Protein AF-A0A2E3W4C3-F1 (afdb_monomer_lite)

pLDDT: mean 94.04, std 3.79, range [65.19, 97.75]

Secondary structure (DSSP, 8-state):
-B-SSGGGGTTTTS-SHHHHHHHHHHHHHHHSTT------B-TTTTTTT--TT------SSHHHHHHHHHHHHTT--EEEE-SSSS-EEEESS---GGGTTTT----HHHHHHHHHHHH--

Radius of gyration: 17.98 Å; chains: 1; bounding box: 40×42×46 Å

Foldseek 3Di:
DEAPDAQNCVVQVNHDVSVVVVVVVVVVCVVDPPDDDDDHDGLVCVVVVDDPPDDDDDDPDDCSPVVVVCVVQPQADKDWDPDDPDTDIDGSDDPPVVCPPVPPDDCRNVVSVVVVVVVVD

Sequence (121 aa):
MAGLNPHCGEDGIISGYDSKLQDVVIEIEQAYPGLKIRGLIPGDTILFNAQKDTTLFIFPFHDQALAPFKRLNGLTGINLTLGLPFRRVSVDHGTAFDLYGKNKASYQGMIYLLEEVISWK

Structure (mmCIF, N/CA/C/O backbone):
data_AF-A0A2E3W4C3-F1
#
_entry.id   AF-A0A2E3W4C3-F1
#
loop_
_atom_site.group_PDB
_atom_site.id
_atom_site.type_symbol
_atom_site.label_atom_id
_atom_site.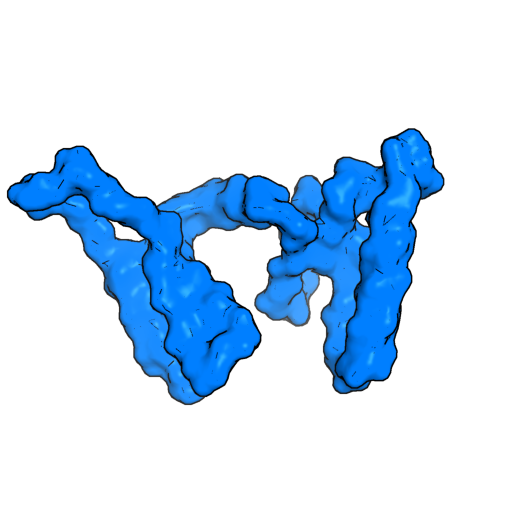label_alt_id
_atom_site.label_comp_id
_atom_site.label_asym_id
_atom_site.label_entity_id
_atom_site.label_seq_id
_atom_site.pdbx_PDB_ins_code
_atom_site.Cartn_x
_atom_site.Cartn_y
_atom_site.Cartn_z
_atom_site.occupancy
_atom_site.B_iso_or_equiv
_atom_site.auth_seq_id
_atom_site.auth_comp_id
_atom_site.auth_asym_id
_atom_site.auth_atom_id
_atom_site.pdbx_PDB_model_num
ATOM 1 N N . MET A 1 1 ? -3.936 0.428 9.413 1.00 95.31 1 MET A N 1
ATOM 2 C CA . MET A 1 1 ? -4.229 1.527 8.481 1.00 95.31 1 MET A CA 1
ATOM 3 C C . MET A 1 1 ? -3.558 2.784 8.994 1.00 95.31 1 MET A C 1
ATOM 5 O O . MET A 1 1 ? -3.606 3.031 10.196 1.00 95.31 1 MET A O 1
ATOM 9 N N . ALA A 1 2 ? -2.877 3.510 8.112 1.00 97.38 2 ALA A N 1
ATOM 10 C CA . ALA A 1 2 ? -2.207 4.753 8.454 1.00 97.38 2 ALA A CA 1
ATOM 11 C C . ALA A 1 2 ? -3.201 5.917 8.483 1.00 97.38 2 ALA A C 1
ATOM 13 O O . ALA A 1 2 ? -4.193 5.897 7.752 1.00 97.38 2 ALA A O 1
ATOM 14 N N . GLY A 1 3 ? -2.910 6.919 9.309 1.00 96.62 3 GLY A N 1
ATOM 15 C CA . GLY A 1 3 ? -3.579 8.213 9.259 1.00 96.62 3 GLY A CA 1
ATOM 16 C C . GLY A 1 3 ? -3.199 9.027 8.020 1.00 96.62 3 GLY A C 1
ATOM 17 O O . GLY A 1 3 ? -2.189 8.762 7.357 1.00 96.62 3 GLY A O 1
ATOM 18 N N . LEU A 1 4 ? -4.024 10.025 7.711 1.00 96.06 4 LEU A N 1
ATOM 19 C CA . LEU A 1 4 ? -3.796 10.983 6.633 1.00 96.06 4 LEU A CA 1
ATOM 20 C C . LEU A 1 4 ? -2.728 12.004 7.030 1.00 96.06 4 LEU A C 1
ATOM 22 O O . LEU A 1 4 ? -1.833 12.298 6.239 1.00 96.06 4 LEU A O 1
ATOM 26 N N . ASN A 1 5 ? -2.818 12.543 8.246 1.00 96.69 5 ASN A N 1
ATOM 27 C CA . ASN A 1 5 ? -1.897 13.568 8.724 1.00 96.69 5 ASN A CA 1
ATOM 28 C C . ASN A 1 5 ? -0.729 12.966 9.516 1.00 96.69 5 ASN A C 1
ATOM 30 O O . ASN A 1 5 ? -0.836 11.851 10.044 1.00 96.69 5 ASN A O 1
ATOM 34 N N . PRO A 1 6 ? 0.383 13.715 9.661 1.00 95.88 6 PRO A N 1
ATOM 35 C CA . PRO A 1 6 ? 1.390 13.405 10.666 1.00 95.88 6 PRO A CA 1
ATOM 36 C C . PRO A 1 6 ? 0.721 13.185 12.021 1.00 95.88 6 PRO A C 1
ATOM 38 O O . PRO A 1 6 ? -0.206 13.912 12.384 1.00 95.88 6 PRO A O 1
ATOM 41 N N . HIS A 1 7 ? 1.153 12.136 12.717 1.00 95.50 7 HIS A N 1
ATOM 42 C CA . HIS A 1 7 ? 0.624 11.757 14.028 1.00 95.50 7 HIS A CA 1
ATOM 43 C C . HIS A 1 7 ? -0.913 11.630 14.080 1.00 95.50 7 HIS A C 1
ATOM 45 O O . HIS A 1 7 ? -1.528 11.875 15.114 1.00 95.50 7 HIS A O 1
ATOM 51 N N . CYS A 1 8 ? -1.555 11.283 12.958 1.00 96.25 8 CYS A N 1
ATOM 52 C CA . CYS A 1 8 ? -3.015 11.198 12.842 1.00 96.25 8 CYS A CA 1
ATOM 53 C C . CYS A 1 8 ? -3.743 12.497 13.242 1.00 96.25 8 CYS A C 1
ATOM 55 O O . CYS A 1 8 ? -4.844 12.455 13.786 1.00 96.25 8 CYS A O 1
ATOM 57 N N . GLY A 1 9 ? -3.129 13.656 12.991 1.00 95.50 9 GLY A N 1
ATOM 58 C CA . GLY A 1 9 ? -3.739 14.954 13.271 1.00 95.50 9 GLY A CA 1
ATOM 59 C C . GLY A 1 9 ? -3.427 15.515 14.659 1.00 95.50 9 GLY A C 1
ATOM 60 O O . GLY A 1 9 ? -3.852 16.640 14.924 1.00 95.50 9 GLY A O 1
ATOM 61 N N . GLU A 1 10 ? -2.672 14.787 15.496 1.00 95.88 10 GLU A N 1
ATOM 62 C CA . GLU A 1 10 ? -2.267 15.190 16.855 1.00 95.88 10 GLU A CA 1
ATOM 63 C C . GLU A 1 10 ? -3.471 15.679 17.680 1.00 95.88 10 GLU A C 1
ATOM 65 O O . GLU A 1 10 ? -3.564 16.851 18.038 1.00 95.88 10 GLU A O 1
ATOM 70 N N . ASP A 1 11 ? -4.468 14.809 17.870 1.00 91.12 11 ASP A N 1
ATOM 71 C CA . ASP A 1 11 ? -5.729 15.120 18.566 1.00 91.12 11 ASP A CA 1
ATOM 72 C C . ASP A 1 11 ? -6.443 16.388 18.053 1.00 91.12 11 ASP A C 1
ATOM 74 O O . ASP A 1 11 ? -7.116 17.113 18.787 1.00 91.12 11 ASP A O 1
ATOM 78 N N . GLY A 1 12 ? -6.307 16.662 16.753 1.00 91.88 12 GLY A N 1
ATOM 79 C CA . GLY A 1 12 ? -6.919 17.810 16.091 1.00 91.88 12 GLY A CA 1
ATOM 80 C C . GLY A 1 12 ? -6.065 19.079 16.085 1.00 91.88 12 GLY A C 1
ATOM 81 O O . GLY A 1 12 ? -6.480 20.056 15.464 1.00 91.88 12 GLY A O 1
ATOM 82 N N . ILE A 1 13 ? -4.880 19.078 16.710 1.00 95.62 13 ILE A N 1
ATOM 83 C CA . ILE A 1 13 ? -3.947 20.218 16.701 1.00 95.62 13 ILE A CA 1
ATOM 84 C C . ILE A 1 13 ? -3.457 20.508 15.278 1.00 95.62 13 ILE A C 1
ATOM 86 O O . ILE A 1 13 ? -3.371 21.669 14.879 1.00 95.62 13 ILE A O 1
ATOM 90 N N . ILE A 1 14 ? -3.145 19.464 14.505 1.00 94.19 14 ILE A N 1
ATOM 91 C CA . ILE A 1 14 ? -2.712 19.600 13.109 1.00 94.19 14 ILE A CA 1
ATOM 92 C C . ILE A 1 14 ? -3.936 19.682 12.198 1.00 94.19 14 ILE A C 1
ATOM 94 O O . ILE A 1 14 ? -4.044 20.588 11.372 1.00 94.19 14 ILE A O 1
ATOM 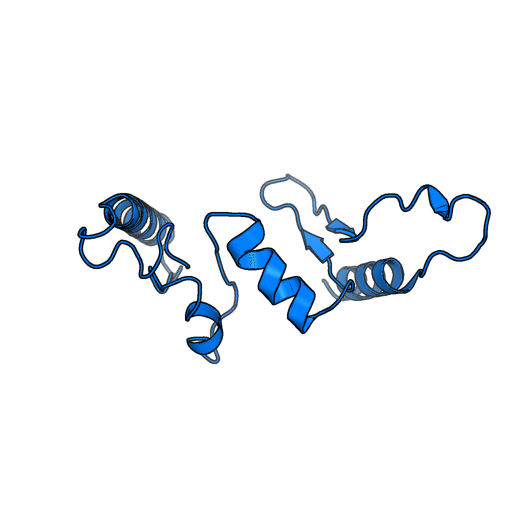98 N N . SER A 1 15 ? -4.857 18.721 12.320 1.00 93.56 15 SER A N 1
ATOM 99 C CA . SER A 1 15 ? -6.140 18.750 11.616 1.00 93.56 15 SER A CA 1
ATOM 100 C C . SER A 1 15 ? -7.119 17.710 12.167 1.00 93.56 15 SER A C 1
ATOM 102 O O . SER A 1 15 ? -6.712 16.718 12.765 1.00 93.56 15 SER A O 1
ATOM 104 N N . GLY A 1 16 ? -8.412 17.893 11.884 1.00 93.44 16 GLY A N 1
ATOM 105 C CA . GLY A 1 16 ? -9.472 16.933 12.215 1.00 93.44 16 GLY A CA 1
ATOM 106 C C . GLY A 1 16 ? -9.872 15.986 11.075 1.00 93.44 16 GLY A C 1
ATOM 107 O O . GLY A 1 16 ? -10.976 15.458 11.101 1.00 93.44 16 GLY A O 1
ATOM 108 N N . TYR A 1 17 ? -9.066 15.811 10.021 1.00 95.00 17 TYR A N 1
ATOM 109 C CA . TYR A 1 17 ? -9.454 14.920 8.912 1.00 95.00 17 TYR A CA 1
ATOM 110 C C . TYR A 1 17 ? -9.329 13.431 9.256 1.00 95.00 17 TYR A C 1
ATOM 112 O O . TYR A 1 17 ? -10.097 12.624 8.736 1.00 95.00 17 TYR A O 1
ATOM 120 N N . ASP A 1 18 ? -8.407 13.067 10.147 1.00 96.50 18 ASP A N 1
ATOM 121 C CA . ASP A 1 18 ? -8.221 11.684 10.591 1.00 96.50 18 ASP A CA 1
ATOM 122 C C . ASP A 1 18 ? -9.430 11.151 11.370 1.00 96.50 18 ASP A C 1
ATOM 124 O O . ASP A 1 18 ? -9.761 9.979 11.227 1.00 96.50 18 ASP A O 1
ATOM 128 N N . SER A 1 19 ? -10.164 11.993 12.108 1.00 93.31 19 SER A N 1
ATOM 129 C CA . SER A 1 19 ? -11.397 11.547 12.776 1.00 93.31 19 SER A CA 1
ATOM 130 C C . SER A 1 19 ? -12.475 11.133 11.773 1.00 93.31 19 SER A C 1
ATOM 132 O O . SER A 1 19 ? -13.085 10.083 11.930 1.00 93.31 19 SER A O 1
ATOM 134 N N . LYS A 1 20 ? -12.632 11.872 10.667 1.00 93.12 20 LYS A N 1
ATOM 135 C CA . LYS A 1 20 ? -13.545 11.476 9.579 1.00 93.12 20 LYS A CA 1
ATOM 136 C C . LYS A 1 20 ? -13.127 10.157 8.932 1.00 93.12 20 LYS A C 1
ATOM 138 O O . LYS A 1 20 ? -13.968 9.373 8.508 1.00 93.12 20 LYS A O 1
ATOM 143 N N . LEU A 1 21 ? -11.822 9.914 8.826 1.00 94.44 21 LEU A N 1
ATOM 144 C CA . LEU A 1 21 ? -11.297 8.655 8.305 1.00 94.44 21 LEU A CA 1
ATOM 145 C C . LEU A 1 21 ? -11.516 7.501 9.300 1.00 94.44 21 LEU A C 1
ATOM 147 O O . LEU A 1 21 ? -11.790 6.382 8.873 1.00 94.44 21 LEU A O 1
ATOM 151 N N . GLN A 1 22 ? -11.459 7.775 10.606 1.00 95.25 22 GLN A N 1
ATOM 152 C CA . GLN A 1 22 ? -11.826 6.821 11.652 1.00 95.25 22 GLN A CA 1
ATOM 153 C C . GLN A 1 22 ? -13.303 6.414 11.552 1.00 95.25 22 GLN A C 1
ATOM 155 O O . GLN A 1 22 ? -13.599 5.224 11.653 1.00 95.25 22 GLN A O 1
ATOM 160 N N . ASP A 1 23 ? -14.208 7.363 11.292 1.00 95.50 23 ASP A N 1
ATOM 161 C CA . ASP A 1 23 ? -15.634 7.070 11.086 1.00 95.50 23 ASP A CA 1
ATOM 162 C C . ASP A 1 23 ? -15.835 6.091 9.914 1.00 95.50 23 ASP A C 1
ATOM 164 O O . ASP A 1 23 ? -16.529 5.084 10.051 1.00 95.50 23 ASP A O 1
ATOM 168 N N . VAL A 1 24 ? -15.132 6.304 8.793 1.00 94.50 24 VAL A N 1
ATOM 169 C CA . VAL A 1 24 ? -15.164 5.396 7.627 1.00 94.50 24 VAL A CA 1
ATOM 170 C C . VAL A 1 24 ? -14.639 3.998 7.971 1.00 94.50 24 VAL A C 1
ATOM 172 O O . VAL A 1 24 ? -15.195 2.999 7.517 1.00 94.50 24 VAL A O 1
ATOM 175 N N . VAL A 1 25 ? -13.573 3.895 8.771 1.00 95.31 25 VAL A N 1
ATOM 176 C CA . VAL A 1 25 ? -13.052 2.593 9.224 1.00 95.31 25 VAL A CA 1
ATOM 177 C C . VAL A 1 25 ? -14.110 1.839 10.029 1.00 95.31 25 VAL A C 1
ATOM 179 O O . VAL A 1 25 ? -14.322 0.652 9.781 1.00 95.31 25 VAL A O 1
ATOM 182 N N . ILE A 1 26 ? -14.810 2.529 10.934 1.00 95.81 26 ILE A N 1
ATOM 183 C CA . ILE A 1 26 ? -15.883 1.943 11.747 1.00 95.81 26 ILE A CA 1
ATOM 184 C C . ILE A 1 26 ? -17.029 1.450 10.856 1.00 95.81 26 ILE A C 1
ATOM 186 O O . ILE A 1 26 ? -17.496 0.324 11.032 1.00 95.81 26 ILE A O 1
ATOM 190 N N . GLU A 1 27 ? -17.462 2.248 9.878 1.00 96.44 27 GLU A N 1
ATOM 191 C CA . GLU A 1 27 ? -18.506 1.850 8.923 1.00 96.44 27 GLU A CA 1
ATOM 192 C C . GLU A 1 27 ? -18.112 0.593 8.130 1.00 96.44 27 GLU A C 1
ATOM 194 O O . GLU A 1 27 ? -18.927 -0.315 7.947 1.00 96.44 27 GLU A O 1
ATOM 199 N N . ILE A 1 28 ? -16.850 0.494 7.701 1.00 95.62 28 ILE A N 1
ATOM 200 C CA . ILE A 1 28 ? -16.330 -0.684 6.995 1.00 95.62 28 ILE A CA 1
ATOM 201 C C . ILE A 1 28 ? -16.322 -1.914 7.913 1.00 95.62 28 ILE A C 1
ATOM 203 O O . ILE A 1 28 ? -16.774 -2.981 7.500 1.00 95.62 28 ILE A O 1
ATOM 207 N N . GLU A 1 29 ? -15.841 -1.801 9.151 1.00 95.69 29 GLU A N 1
ATOM 208 C CA . GLU A 1 29 ? -15.836 -2.933 10.090 1.00 95.69 29 GLU A CA 1
ATOM 209 C C . GLU A 1 29 ? -17.256 -3.421 10.419 1.00 95.69 29 GLU A C 1
ATOM 211 O O . GLU A 1 29 ? -17.482 -4.625 10.553 1.00 95.69 29 GLU A O 1
ATOM 216 N N . GLN A 1 30 ? -18.232 -2.510 10.486 1.00 96.12 30 GLN A N 1
ATOM 217 C CA . GLN A 1 30 ? -19.645 -2.859 10.658 1.00 96.12 30 GLN A CA 1
ATOM 218 C C . GLN A 1 30 ? -20.227 -3.568 9.428 1.00 96.12 30 GLN A C 1
ATOM 220 O O . GLN A 1 30 ? -20.979 -4.533 9.573 1.00 96.12 30 GLN A O 1
ATOM 225 N N . ALA A 1 31 ? -19.881 -3.111 8.222 1.00 97.44 31 ALA A N 1
ATOM 226 C CA . ALA A 1 31 ? -20.367 -3.691 6.973 1.00 97.44 31 ALA A CA 1
ATOM 227 C C . ALA A 1 31 ? -19.760 -5.073 6.665 1.00 97.44 31 ALA A C 1
ATOM 229 O O . ALA A 1 31 ? -20.400 -5.886 5.994 1.00 97.44 31 ALA A O 1
ATOM 230 N N . TYR A 1 32 ? -18.551 -5.357 7.161 1.00 96.25 32 TYR A N 1
ATOM 231 C CA . TYR A 1 32 ? -17.820 -6.601 6.899 1.00 96.25 32 TYR A CA 1
ATOM 232 C C . TYR A 1 32 ? -17.435 -7.324 8.200 1.00 96.25 32 TYR A C 1
ATOM 234 O O . TYR A 1 32 ? -16.273 -7.275 8.620 1.00 96.25 32 TYR A O 1
ATOM 242 N N . PRO A 1 33 ? -18.381 -8.051 8.830 1.00 94.38 33 PRO A N 1
ATOM 243 C CA . PRO A 1 33 ? -18.120 -8.782 10.064 1.00 94.38 33 PRO A CA 1
ATOM 244 C C . PRO A 1 33 ? -16.913 -9.722 9.942 1.00 94.38 33 PRO A C 1
ATOM 246 O O . PRO A 1 33 ? -16.849 -10.570 9.052 1.00 94.38 33 PRO A O 1
ATOM 249 N N . GLY A 1 34 ? -15.958 -9.583 10.862 1.00 92.44 34 GLY A N 1
ATOM 250 C CA . GLY A 1 34 ? -14.729 -10.382 10.895 1.00 92.44 34 GLY A CA 1
ATOM 251 C C . GLY A 1 34 ? -13.514 -9.710 10.252 1.00 92.44 34 GLY A C 1
ATOM 252 O O . GLY A 1 34 ? -12.391 -10.158 10.494 1.00 92.44 34 GLY A O 1
ATOM 253 N N . LEU A 1 35 ? -13.701 -8.613 9.511 1.00 93.56 35 LEU A N 1
ATOM 254 C CA . LEU A 1 35 ? -12.599 -7.732 9.143 1.00 93.56 35 LEU A CA 1
ATOM 255 C C . LEU A 1 35 ? -12.113 -6.988 10.393 1.00 93.56 35 LEU A C 1
ATOM 257 O O . LEU A 1 35 ? -12.915 -6.437 11.140 1.00 93.56 35 LEU A O 1
ATOM 261 N N . LYS A 1 36 ? -10.798 -6.991 10.627 1.00 92.75 36 LYS A N 1
ATOM 262 C CA . LYS A 1 36 ? -10.164 -6.242 11.719 1.00 92.75 36 LYS A CA 1
ATOM 263 C C . LYS A 1 36 ? -9.223 -5.203 11.138 1.00 92.75 36 LYS A C 1
ATOM 265 O O . LYS A 1 36 ? -8.194 -5.558 10.558 1.00 92.75 36 LYS A O 1
ATOM 270 N N . ILE A 1 37 ? -9.542 -3.930 11.318 1.00 94.44 37 ILE A N 1
ATOM 271 C CA . ILE A 1 37 ? -8.725 -2.807 10.877 1.00 94.44 37 ILE A CA 1
ATOM 272 C C . ILE A 1 37 ? -8.100 -2.161 12.111 1.00 94.44 37 ILE A C 1
ATOM 274 O O . ILE A 1 37 ? -8.755 -1.524 12.922 1.00 94.44 37 ILE A O 1
ATOM 278 N N . ARG A 1 38 ? -6.779 -2.294 12.250 1.00 91.88 38 ARG A N 1
ATOM 279 C CA . ARG A 1 38 ? -6.034 -1.593 13.305 1.00 91.88 38 ARG A CA 1
ATOM 280 C C . ARG A 1 38 ? -5.640 -0.198 12.847 1.00 91.88 38 ARG A C 1
ATOM 282 O O . ARG A 1 38 ? -4.946 -0.073 11.834 1.00 91.88 38 ARG A O 1
ATOM 289 N N . GLY A 1 39 ? -6.012 0.817 13.612 1.00 89.56 39 GLY A N 1
ATOM 290 C CA . GLY A 1 39 ? -5.635 2.209 13.393 1.00 89.56 39 GLY A CA 1
ATOM 291 C C . GLY A 1 39 ? -6.802 3.172 13.611 1.00 89.56 39 GLY A C 1
ATOM 292 O O . GLY A 1 39 ? -7.866 2.742 14.042 1.00 89.56 39 GLY A O 1
ATOM 293 N N . LEU A 1 40 ? -6.616 4.458 13.323 1.00 94.81 40 LEU A N 1
ATOM 294 C CA . LEU A 1 40 ? -5.478 5.028 12.573 1.00 94.81 40 LEU A CA 1
ATOM 295 C C . LEU A 1 40 ? -4.142 5.048 13.342 1.00 94.81 40 LEU A C 1
ATOM 297 O O . LEU A 1 40 ? -4.099 5.304 14.539 1.00 94.81 40 LEU A O 1
ATOM 301 N N . ILE A 1 41 ? -3.038 4.760 12.642 1.00 95.94 41 ILE A N 1
ATOM 302 C CA . ILE A 1 41 ? -1.663 4.770 13.185 1.00 95.94 41 ILE A CA 1
ATOM 303 C C . ILE A 1 41 ? -0.829 5.805 12.413 1.00 95.94 41 ILE A C 1
ATOM 305 O O . ILE A 1 41 ? -0.975 5.875 11.189 1.00 95.94 41 ILE A O 1
ATOM 309 N N . PRO A 1 42 ? 0.064 6.579 13.057 1.00 96.31 42 PRO A N 1
ATOM 310 C CA . PRO A 1 42 ? 0.934 7.507 12.340 1.00 96.31 42 PRO A CA 1
ATOM 311 C C . PRO A 1 42 ? 1.747 6.794 11.249 1.00 96.31 42 PRO A C 1
ATOM 313 O O . PRO A 1 42 ? 2.301 5.714 11.473 1.00 96.31 42 PRO A O 1
ATOM 316 N N . GLY A 1 43 ? 1.791 7.368 10.043 1.00 95.38 43 GLY A N 1
ATOM 317 C CA . GLY A 1 43 ? 2.377 6.704 8.869 1.00 95.38 43 GLY A CA 1
ATOM 318 C C . GLY A 1 43 ? 3.874 6.397 8.994 1.00 95.38 43 GLY A C 1
ATOM 319 O O . GLY A 1 43 ? 4.359 5.447 8.389 1.00 95.38 43 GLY A O 1
ATOM 320 N N . ASP A 1 44 ? 4.593 7.153 9.814 1.00 94.31 44 ASP A N 1
ATOM 321 C CA . ASP A 1 44 ? 5.998 6.943 10.161 1.00 94.31 44 ASP A CA 1
ATOM 322 C C . ASP A 1 44 ? 6.208 5.793 11.162 1.00 94.31 44 ASP A C 1
ATOM 324 O O . ASP A 1 44 ? 7.266 5.165 11.166 1.00 94.31 44 ASP A O 1
ATOM 328 N N . THR A 1 45 ? 5.197 5.462 11.971 1.00 94.75 45 THR A N 1
ATOM 329 C CA . THR A 1 45 ? 5.283 4.400 12.989 1.00 94.75 45 THR A CA 1
ATOM 330 C C . THR A 1 45 ? 4.575 3.104 12.594 1.00 94.75 45 THR A C 1
ATOM 332 O O . THR A 1 45 ? 4.825 2.054 13.188 1.00 94.75 45 THR A O 1
ATOM 335 N N . ILE A 1 46 ? 3.696 3.121 11.589 1.00 95.25 46 ILE A N 1
ATOM 336 C CA . ILE A 1 46 ? 2.835 1.975 11.256 1.00 95.25 46 ILE A CA 1
ATOM 337 C C . ILE A 1 46 ? 3.601 0.683 10.944 1.00 95.25 46 ILE A C 1
ATOM 339 O O . ILE A 1 46 ? 3.171 -0.391 11.362 1.00 95.25 46 ILE A O 1
ATOM 343 N N . LEU A 1 47 ? 4.747 0.769 10.262 1.00 93.38 47 LEU A N 1
ATOM 344 C CA . LEU A 1 47 ? 5.548 -0.411 9.917 1.00 93.38 47 LEU A CA 1
ATOM 345 C C . LEU A 1 47 ? 6.257 -1.017 11.137 1.00 93.38 47 LEU A C 1
ATOM 347 O O . LEU A 1 47 ? 6.473 -2.225 11.173 1.00 93.38 47 LEU A O 1
ATOM 351 N N . PHE A 1 48 ? 6.555 -0.214 12.163 1.00 91.56 48 PHE A N 1
ATOM 352 C CA . PHE A 1 48 ? 7.081 -0.702 13.444 1.00 91.56 48 PHE A CA 1
ATOM 353 C C . PHE A 1 48 ? 5.995 -1.360 14.303 1.00 91.56 48 PHE A C 1
ATOM 355 O O . PHE A 1 48 ? 6.293 -2.212 15.133 1.00 91.56 48 PHE A O 1
ATOM 362 N N . ASN A 1 49 ? 4.729 -1.002 14.072 1.00 84.75 49 ASN A N 1
ATOM 363 C CA . ASN A 1 49 ? 3.562 -1.551 14.764 1.00 84.75 49 ASN A CA 1
ATOM 364 C C . ASN A 1 49 ? 3.012 -2.835 14.107 1.00 84.75 49 ASN A C 1
ATOM 366 O O . ASN A 1 49 ? 1.903 -3.276 14.422 1.00 84.75 49 ASN A O 1
ATOM 370 N N . ALA A 1 50 ? 3.761 -3.443 13.183 1.00 87.44 50 ALA A N 1
ATOM 371 C CA . ALA A 1 50 ? 3.396 -4.707 12.561 1.00 87.44 50 ALA A CA 1
ATOM 372 C C . ALA A 1 50 ? 3.284 -5.826 13.613 1.00 87.44 50 ALA A C 1
ATOM 374 O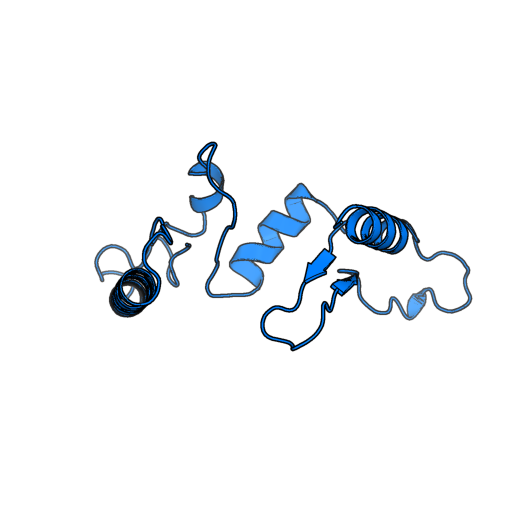 O . ALA A 1 50 ? 4.237 -6.109 14.336 1.00 87.44 50 ALA A O 1
ATOM 375 N N . GLN A 1 51 ? 2.133 -6.496 13.682 1.00 87.75 51 GLN A N 1
ATOM 376 C CA . GLN A 1 51 ? 1.953 -7.687 14.512 1.00 87.75 51 GLN A CA 1
ATOM 377 C C . GLN A 1 51 ? 2.046 -8.950 13.649 1.00 87.75 51 GLN A C 1
ATOM 379 O O . GLN A 1 51 ? 1.973 -8.885 12.422 1.00 87.75 51 GLN A O 1
ATOM 384 N N . LYS A 1 52 ? 2.190 -10.117 14.290 1.00 89.25 52 LYS A N 1
ATOM 385 C CA . LYS A 1 52 ? 2.328 -11.413 13.595 1.00 89.25 52 LYS A CA 1
ATOM 386 C C . LYS A 1 52 ? 1.152 -11.744 12.670 1.00 89.25 52 LYS A C 1
ATOM 388 O O . LYS A 1 52 ? 1.322 -12.503 11.727 1.00 89.25 52 LYS A O 1
ATOM 393 N N . ASP A 1 53 ? -0.023 -11.203 12.961 1.00 90.88 53 ASP A N 1
ATOM 394 C CA . ASP A 1 53 ? -1.259 -11.384 12.201 1.00 90.88 53 ASP A CA 1
ATOM 395 C C . ASP A 1 53 ? -1.540 -10.230 11.218 1.00 90.88 53 ASP A C 1
ATOM 397 O O . ASP A 1 53 ? -2.603 -10.203 10.601 1.00 90.88 53 ASP A O 1
ATOM 401 N N . THR A 1 54 ? -0.634 -9.252 11.062 1.00 93.44 54 THR A N 1
ATOM 402 C CA . THR A 1 54 ? -0.798 -8.208 10.040 1.00 93.44 54 THR A CA 1
ATOM 403 C C . THR A 1 54 ? -0.683 -8.824 8.650 1.00 93.44 54 THR A C 1
ATOM 405 O O . THR A 1 54 ? 0.379 -9.305 8.269 1.00 93.44 54 THR A O 1
ATOM 408 N N . THR A 1 55 ? -1.760 -8.739 7.870 1.00 93.25 55 THR A N 1
ATOM 409 C CA . THR A 1 55 ? -1.800 -9.228 6.483 1.00 93.25 55 THR A CA 1
ATOM 410 C C . THR A 1 55 ? -1.658 -8.118 5.446 1.00 93.25 55 THR A C 1
ATOM 412 O O . THR A 1 55 ? -1.138 -8.359 4.362 1.00 93.25 55 THR A O 1
ATOM 415 N N . LEU A 1 56 ? -2.113 -6.901 5.762 1.00 94.06 56 LEU A N 1
ATOM 416 C CA . LEU A 1 56 ? -2.107 -5.772 4.838 1.00 94.06 56 LEU A CA 1
ATOM 417 C C . LEU A 1 56 ? -1.875 -4.455 5.579 1.00 94.06 56 LEU A C 1
ATOM 419 O O . LEU A 1 56 ? -2.499 -4.177 6.606 1.00 94.06 56 LEU A O 1
ATOM 423 N N . PHE A 1 57 ? -1.014 -3.614 5.011 1.00 95.81 57 PHE A N 1
ATOM 424 C CA . PHE A 1 57 ? -0.902 -2.211 5.392 1.00 95.81 57 PHE A CA 1
ATOM 425 C C . PHE A 1 57 ? -1.687 -1.357 4.401 1.00 95.81 57 PHE A C 1
ATOM 427 O O . PHE A 1 57 ? -1.535 -1.497 3.191 1.00 95.81 57 PHE A O 1
ATOM 434 N N . ILE A 1 58 ? -2.519 -0.464 4.929 1.00 95.69 58 ILE A N 1
ATOM 435 C CA . ILE A 1 58 ? -3.325 0.473 4.144 1.00 95.69 58 ILE A CA 1
ATOM 436 C C . ILE A 1 58 ? -2.820 1.871 4.458 1.00 95.69 58 ILE A C 1
ATOM 438 O O . ILE A 1 58 ? -2.752 2.236 5.633 1.00 95.69 58 ILE A O 1
ATOM 442 N N . PHE A 1 59 ? -2.494 2.630 3.418 1.00 96.94 59 PHE A N 1
ATOM 443 C CA . PHE A 1 59 ? -2.016 4.005 3.502 1.00 96.94 59 PHE A CA 1
ATOM 444 C C . PHE A 1 59 ? -2.932 4.911 2.669 1.00 96.94 59 PHE A C 1
ATOM 446 O O . PHE A 1 59 ? -3.270 4.526 1.547 1.00 96.94 59 PHE A O 1
ATOM 453 N N . PRO A 1 60 ? -3.328 6.097 3.168 1.00 95.38 60 PRO A N 1
ATOM 454 C CA . PRO A 1 60 ? -4.190 7.008 2.415 1.00 95.38 60 PRO A CA 1
ATOM 455 C C . PRO A 1 60 ? -3.593 7.568 1.115 1.00 95.38 60 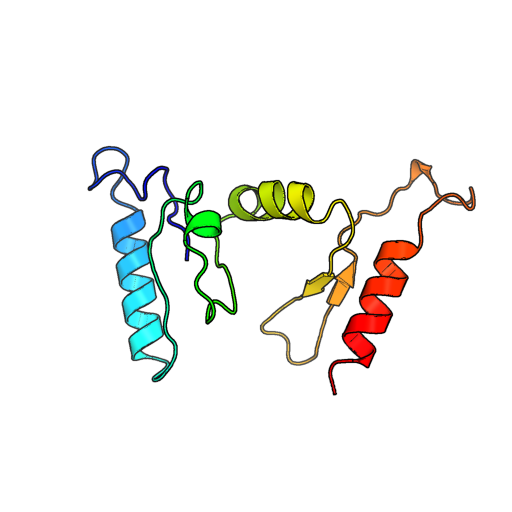PRO A C 1
ATOM 457 O O . PRO A 1 60 ? -4.357 7.983 0.245 1.00 95.38 60 PRO A O 1
ATOM 460 N N . PHE A 1 61 ? -2.263 7.598 0.949 1.00 95.25 61 PHE A N 1
ATOM 461 C CA . PHE A 1 61 ? -1.633 8.148 -0.259 1.00 95.25 61 PHE A CA 1
ATOM 462 C C . PHE A 1 61 ? -0.329 7.448 -0.672 1.00 95.25 61 PHE A C 1
ATOM 464 O O . PHE A 1 61 ? 0.354 6.806 0.126 1.00 95.25 61 PHE A O 1
ATOM 471 N N . HIS A 1 62 ? -0.001 7.606 -1.959 1.00 97.25 62 HIS A N 1
ATOM 472 C CA . HIS A 1 62 ? 1.060 6.906 -2.692 1.00 97.25 62 HIS A CA 1
ATOM 473 C C . HIS A 1 62 ? 2.417 6.932 -1.978 1.00 97.25 62 HIS A C 1
ATOM 475 O O . HIS A 1 62 ? 2.964 5.880 -1.646 1.00 97.25 62 HIS A O 1
ATOM 481 N N . ASP A 1 63 ? 2.944 8.123 -1.698 1.00 96.81 63 ASP A N 1
ATOM 482 C CA . ASP A 1 63 ? 4.313 8.260 -1.189 1.00 96.81 63 ASP A CA 1
ATOM 483 C C . ASP A 1 63 ? 4.465 7.810 0.266 1.00 96.81 63 ASP A C 1
ATOM 485 O O . ASP A 1 63 ? 5.553 7.387 0.654 1.00 96.81 63 ASP A O 1
ATOM 489 N N . GLN A 1 64 ? 3.381 7.805 1.050 1.00 97.12 64 GLN A N 1
ATOM 490 C CA . GLN A 1 64 ? 3.403 7.287 2.420 1.00 97.12 64 GLN A CA 1
ATOM 491 C C . GLN A 1 64 ? 3.738 5.789 2.454 1.00 97.12 64 GLN A C 1
ATOM 493 O O . GLN A 1 64 ? 4.439 5.333 3.353 1.00 97.12 64 GLN A O 1
ATOM 498 N N . ALA A 1 65 ? 3.248 5.032 1.466 1.00 96.12 65 ALA A N 1
ATOM 499 C CA . ALA A 1 65 ? 3.480 3.595 1.345 1.00 96.12 65 ALA A CA 1
ATOM 500 C C . ALA A 1 65 ? 4.707 3.270 0.494 1.00 96.12 65 ALA A C 1
ATOM 502 O O . ALA A 1 65 ? 5.515 2.406 0.842 1.00 96.12 65 ALA A O 1
ATOM 503 N N . LEU A 1 66 ? 4.835 3.929 -0.659 1.00 95.25 66 LEU A N 1
ATOM 504 C CA . LEU A 1 66 ? 5.785 3.496 -1.674 1.00 95.25 66 LEU A CA 1
ATOM 505 C C . LEU A 1 66 ? 7.215 3.916 -1.365 1.00 95.25 66 LEU A C 1
ATOM 507 O O . LEU A 1 66 ? 8.130 3.168 -1.706 1.00 95.25 66 LEU A O 1
ATOM 511 N N . ALA A 1 67 ? 7.430 5.021 -0.646 1.00 94.81 67 ALA A N 1
ATOM 512 C CA . ALA A 1 67 ? 8.765 5.372 -0.174 1.00 94.81 67 ALA A CA 1
ATOM 513 C C . ALA A 1 67 ? 9.371 4.269 0.727 1.00 94.81 67 ALA A C 1
ATOM 515 O O . ALA A 1 67 ? 10.446 3.757 0.386 1.00 94.81 67 ALA A O 1
ATOM 516 N N . PRO A 1 68 ? 8.715 3.818 1.821 1.00 93.94 68 PRO A N 1
ATOM 517 C CA . PRO A 1 68 ? 9.259 2.727 2.625 1.00 93.94 68 PRO A CA 1
ATOM 518 C C . PRO A 1 68 ? 9.248 1.379 1.890 1.00 93.94 68 PRO A C 1
ATOM 520 O O . PRO A 1 68 ? 10.203 0.614 2.026 1.00 93.94 68 PRO A O 1
ATOM 523 N N . PHE A 1 69 ? 8.239 1.092 1.060 1.00 94.25 69 PHE A N 1
ATOM 524 C CA . PHE A 1 69 ? 8.209 -0.136 0.259 1.00 94.25 69 PHE A CA 1
ATOM 525 C C . PHE A 1 69 ? 9.438 -0.261 -0.652 1.00 94.25 69 PHE A C 1
ATOM 527 O O . PHE A 1 69 ? 10.132 -1.277 -0.610 1.00 94.25 69 PHE A O 1
ATOM 534 N N . LYS A 1 70 ? 9.749 0.783 -1.432 1.00 93.25 70 LYS A N 1
ATOM 535 C CA . LYS A 1 70 ? 10.916 0.812 -2.327 1.00 93.25 70 LYS A CA 1
ATOM 536 C C . LYS A 1 70 ? 12.226 0.787 -1.543 1.00 93.25 70 LYS A C 1
ATOM 538 O O . LYS A 1 70 ? 13.207 0.207 -1.999 1.00 93.25 70 LYS A O 1
ATOM 543 N N . ARG A 1 71 ? 12.264 1.373 -0.341 1.00 94.00 71 ARG A N 1
ATOM 544 C CA . ARG A 1 71 ? 13.451 1.319 0.525 1.00 94.00 71 ARG A CA 1
ATOM 545 C C . ARG A 1 71 ? 13.775 -0.101 0.991 1.00 94.00 71 ARG A C 1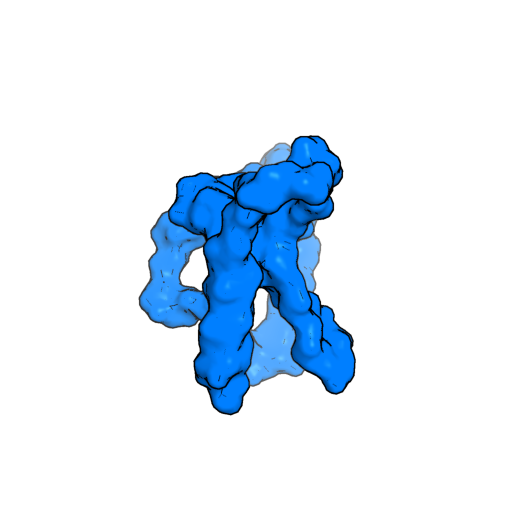
ATOM 547 O O . ARG A 1 71 ? 14.960 -0.425 1.106 1.00 94.00 71 ARG A O 1
ATOM 554 N N . LEU A 1 72 ? 12.746 -0.896 1.285 1.00 91.62 72 LEU A N 1
ATOM 555 C CA . LEU A 1 72 ? 12.867 -2.269 1.779 1.00 91.62 72 LEU A CA 1
ATOM 556 C C . LEU A 1 72 ? 13.059 -3.286 0.646 1.00 91.62 72 LEU A C 1
ATOM 558 O O . LEU A 1 72 ? 13.870 -4.195 0.786 1.00 91.62 72 LEU A O 1
ATOM 562 N N . ASN A 1 73 ? 12.353 -3.114 -0.474 1.00 89.81 73 ASN A N 1
ATOM 563 C CA . ASN A 1 73 ? 12.280 -4.107 -1.555 1.00 89.81 73 ASN A CA 1
ATOM 564 C C . ASN A 1 73 ? 13.018 -3.687 -2.841 1.00 89.81 73 ASN A C 1
ATOM 566 O O . ASN A 1 73 ? 13.081 -4.440 -3.815 1.00 89.81 73 ASN A O 1
ATOM 570 N N . GLY A 1 74 ? 13.583 -2.478 -2.878 1.00 86.81 74 GLY A N 1
ATOM 571 C CA . GLY A 1 74 ? 14.211 -1.925 -4.074 1.00 86.81 74 GLY A CA 1
ATOM 572 C C . GLY A 1 74 ? 13.196 -1.721 -5.201 1.00 86.81 74 GLY A C 1
ATOM 573 O O . GLY A 1 74 ? 12.197 -1.023 -5.038 1.00 86.81 74 GLY A O 1
ATOM 574 N N . LEU A 1 75 ? 13.472 -2.319 -6.362 1.00 79.94 75 LEU A N 1
ATOM 575 C CA . LEU A 1 75 ? 12.591 -2.299 -7.539 1.00 79.94 75 LEU A CA 1
ATOM 576 C C . LEU A 1 75 ? 11.853 -3.629 -7.757 1.00 79.94 75 LEU A C 1
ATOM 578 O O . LEU A 1 75 ? 11.224 -3.816 -8.799 1.00 79.94 75 LEU A O 1
ATOM 582 N N . THR A 1 76 ? 11.940 -4.554 -6.800 1.00 88.25 76 THR A N 1
ATOM 583 C CA . THR A 1 76 ? 11.251 -5.842 -6.869 1.00 88.25 76 THR A CA 1
ATOM 584 C C . THR A 1 76 ? 9.914 -5.716 -6.154 1.00 88.25 76 THR A C 1
ATOM 586 O O . THR A 1 76 ? 9.856 -5.603 -4.933 1.00 88.25 76 THR A O 1
ATOM 589 N N . GLY A 1 77 ? 8.834 -5.705 -6.927 1.00 92.25 77 GLY A N 1
ATOM 590 C CA . GLY A 1 77 ? 7.482 -5.537 -6.417 1.00 92.25 77 GLY A CA 1
ATOM 591 C C . GLY A 1 77 ? 6.435 -5.867 -7.471 1.00 92.25 77 GLY A C 1
ATOM 592 O O . GLY A 1 77 ? 6.700 -5.784 -8.673 1.00 92.25 77 GLY A O 1
ATOM 593 N N . ILE A 1 78 ? 5.244 -6.238 -7.005 1.00 95.00 78 ILE A N 1
ATOM 594 C CA . ILE A 1 78 ? 4.076 -6.500 -7.845 1.00 95.00 78 ILE A CA 1
ATOM 595 C C . ILE A 1 78 ? 3.013 -5.472 -7.493 1.00 95.00 78 ILE A C 1
ATOM 597 O O . ILE A 1 78 ? 2.619 -5.338 -6.336 1.00 95.00 78 ILE A O 1
ATOM 601 N N . ASN A 1 79 ? 2.514 -4.775 -8.506 1.00 95.31 79 ASN A N 1
ATOM 602 C CA . ASN A 1 79 ? 1.330 -3.949 -8.369 1.00 95.31 79 ASN A CA 1
ATOM 603 C C . ASN A 1 79 ? 0.088 -4.810 -8.628 1.00 95.31 79 ASN A C 1
ATOM 605 O O . ASN A 1 79 ? -0.082 -5.335 -9.730 1.00 95.31 79 ASN A O 1
ATOM 609 N N . LEU A 1 80 ? -0.778 -4.944 -7.626 1.00 95.50 80 LEU A N 1
ATOM 610 C CA . LEU A 1 80 ? -2.040 -5.676 -7.710 1.00 95.50 80 LEU A CA 1
ATOM 611 C C . LEU A 1 80 ? -3.206 -4.687 -7.801 1.00 95.50 80 LEU A C 1
ATOM 613 O O . LEU A 1 80 ? -3.354 -3.810 -6.954 1.00 95.50 80 LEU A O 1
ATOM 617 N N . THR A 1 81 ? -4.072 -4.852 -8.802 1.00 96.81 81 THR A N 1
ATOM 618 C CA . THR A 1 81 ? -5.299 -4.051 -8.917 1.00 96.81 81 THR A CA 1
ATOM 619 C C . THR A 1 81 ? -6.487 -4.826 -8.369 1.00 96.81 81 THR A C 1
ATOM 621 O O . THR A 1 81 ? -6.904 -5.832 -8.941 1.00 96.81 81 THR A O 1
ATOM 624 N N . LEU A 1 82 ? -7.032 -4.334 -7.259 1.00 94.94 82 LEU A N 1
ATOM 625 C CA . LEU A 1 82 ? -8.226 -4.875 -6.616 1.00 94.94 82 LEU A CA 1
ATOM 626 C C . LEU A 1 82 ? -9.504 -4.297 -7.248 1.00 94.94 82 LEU A C 1
ATOM 628 O O . LEU A 1 82 ? -9.484 -3.212 -7.825 1.00 94.94 82 LEU A O 1
ATOM 632 N N . GLY A 1 83 ? -10.619 -5.024 -7.129 1.00 95.69 83 GLY A N 1
ATOM 633 C CA . GLY A 1 83 ? -11.951 -4.572 -7.563 1.00 95.69 83 GLY A CA 1
ATOM 634 C C . GLY A 1 83 ? -12.330 -4.882 -9.017 1.00 95.69 83 GLY A C 1
ATOM 635 O O . GLY A 1 83 ? -13.458 -4.611 -9.419 1.00 95.69 83 GLY A O 1
ATOM 636 N N . LEU A 1 84 ? -11.432 -5.474 -9.809 1.00 97.19 84 LEU A N 1
ATOM 637 C CA . LEU A 1 84 ? -11.739 -5.932 -11.169 1.00 97.19 84 LEU A CA 1
ATOM 638 C C . LEU A 1 84 ? -12.381 -7.334 -11.168 1.00 97.19 84 LEU A C 1
ATOM 640 O O . LEU A 1 84 ? -12.091 -8.131 -10.275 1.00 97.19 84 LEU A O 1
ATOM 644 N N . PRO A 1 85 ? -13.181 -7.694 -12.196 1.00 96.81 85 PRO A N 1
ATOM 645 C CA . PRO A 1 85 ? -13.770 -9.034 -12.324 1.00 96.81 85 PRO A CA 1
ATOM 646 C C . PRO A 1 85 ? -12.756 -10.111 -12.755 1.00 96.81 85 PRO A C 1
ATOM 648 O O . PRO A 1 85 ? -13.126 -11.251 -13.019 1.00 96.81 85 PRO A O 1
ATOM 651 N N . PHE A 1 86 ? -11.474 -9.756 -12.853 1.00 94.50 86 PHE A N 1
ATOM 652 C CA . PHE A 1 86 ? -10.365 -10.653 -13.154 1.00 94.50 86 PHE A CA 1
ATOM 653 C C . PHE A 1 86 ? -9.111 -10.206 -12.394 1.00 94.50 86 PHE A C 1
ATOM 655 O O . PHE A 1 86 ? -8.972 -9.040 -12.022 1.00 94.50 86 PHE A O 1
ATOM 662 N N . ARG A 1 87 ? -8.170 -11.133 -12.177 1.00 93.19 87 ARG A N 1
ATOM 663 C CA . ARG A 1 87 ? -6.883 -10.822 -11.540 1.00 93.19 87 ARG A CA 1
ATOM 664 C C . ARG A 1 87 ? -6.045 -9.962 -12.486 1.00 93.19 87 ARG A C 1
ATOM 666 O O . ARG A 1 87 ? -5.748 -10.387 -13.601 1.00 93.19 87 ARG A O 1
ATOM 673 N N . ARG A 1 88 ? -5.625 -8.779 -12.033 1.00 96.62 88 ARG A N 1
ATOM 674 C CA . ARG A 1 88 ? -4.692 -7.915 -12.765 1.00 96.62 88 ARG A CA 1
ATOM 675 C C . ARG A 1 88 ? -3.494 -7.590 -11.890 1.00 96.62 88 ARG A C 1
ATOM 677 O O . ARG A 1 88 ? -3.632 -6.933 -10.860 1.00 96.62 88 ARG A O 1
ATOM 684 N N . VAL A 1 89 ? -2.324 -8.009 -12.355 1.00 96.44 89 VAL A N 1
ATOM 685 C CA . VAL A 1 89 ? -1.028 -7.664 -11.772 1.00 96.44 89 VAL A CA 1
ATOM 686 C C . VAL A 1 89 ? -0.159 -6.951 -12.802 1.00 96.44 89 VAL A C 1
ATOM 688 O O . VAL A 1 89 ? -0.343 -7.126 -14.008 1.00 96.44 89 VAL A O 1
ATOM 691 N N . SER A 1 90 ? 0.792 -6.147 -12.346 1.00 96.50 90 SER A N 1
ATOM 692 C CA . SER A 1 90 ? 1.842 -5.591 -13.195 1.00 96.50 90 SER A CA 1
ATOM 693 C C . SER A 1 90 ? 3.153 -5.459 -12.436 1.00 96.50 90 SER A C 1
ATOM 695 O O . SER A 1 90 ? 3.173 -5.415 -11.207 1.00 96.50 90 SER A O 1
ATOM 697 N N . VAL A 1 91 ? 4.247 -5.353 -13.183 1.00 94.56 91 VAL A N 1
ATOM 698 C CA . VAL A 1 91 ? 5.543 -4.943 -12.636 1.00 94.56 91 VAL A CA 1
ATOM 699 C C . VAL A 1 91 ? 5.457 -3.534 -12.036 1.00 94.56 91 VAL A C 1
ATOM 701 O O . VAL A 1 91 ? 4.567 -2.751 -12.377 1.00 94.56 91 VAL A O 1
ATOM 704 N N . ASP A 1 92 ? 6.395 -3.229 -11.144 1.00 92.00 92 ASP A N 1
ATOM 705 C CA . ASP A 1 92 ? 6.487 -1.967 -10.394 1.00 92.00 92 ASP A CA 1
ATOM 706 C C . ASP A 1 92 ? 7.560 -0.999 -10.960 1.00 92.00 92 ASP A C 1
ATOM 708 O O . ASP A 1 92 ? 7.931 0.009 -10.352 1.00 92.00 92 ASP A O 1
ATOM 712 N N . HIS A 1 93 ? 8.095 -1.304 -12.146 1.00 91.44 93 HIS A N 1
ATOM 713 C CA . HIS A 1 93 ? 8.980 -0.410 -12.893 1.00 91.44 93 HIS A CA 1
ATOM 714 C C . HIS A 1 93 ? 8.244 0.273 -14.053 1.00 91.44 93 HIS A C 1
ATOM 716 O O . HIS A 1 93 ? 7.226 -0.207 -14.549 1.00 91.44 93 HIS A O 1
ATOM 722 N N . GLY A 1 94 ? 8.796 1.400 -14.506 1.00 92.25 94 GLY A N 1
ATOM 723 C CA . GLY A 1 94 ? 8.311 2.116 -15.684 1.00 92.25 94 GLY A CA 1
ATOM 724 C C . GLY A 1 94 ? 8.789 1.501 -17.001 1.00 92.25 94 GLY A C 1
ATOM 725 O O . GLY A 1 94 ? 9.326 0.395 -17.049 1.00 92.25 94 GLY A O 1
ATOM 726 N N . THR A 1 95 ? 8.629 2.254 -18.087 1.00 94.62 95 THR A N 1
ATOM 727 C CA . THR A 1 95 ? 8.981 1.813 -19.446 1.00 94.62 95 THR A CA 1
ATOM 728 C C . THR A 1 95 ? 10.483 1.759 -19.721 1.00 94.62 95 THR A C 1
ATOM 730 O O . THR A 1 95 ? 10.885 1.054 -20.640 1.00 94.62 95 THR A O 1
ATOM 733 N N . ALA A 1 96 ? 11.300 2.496 -18.954 1.00 94.94 96 ALA A N 1
ATOM 734 C CA . ALA A 1 96 ? 12.754 2.601 -19.132 1.00 94.94 96 ALA A CA 1
ATOM 735 C C . ALA A 1 96 ? 13.158 2.815 -20.608 1.00 94.94 96 ALA A C 1
ATOM 737 O O . ALA A 1 96 ? 13.923 2.040 -21.186 1.00 94.94 96 ALA A O 1
ATOM 738 N N . PHE A 1 97 ? 12.590 3.846 -21.252 1.00 96.69 97 PHE A N 1
ATOM 739 C CA . PHE A 1 97 ? 12.776 4.106 -22.689 1.00 96.69 97 PHE A CA 1
ATOM 740 C C . PHE A 1 97 ? 14.241 4.265 -23.102 1.00 96.69 97 PHE A C 1
ATOM 742 O O . PHE A 1 97 ? 14.618 3.903 -24.214 1.00 96.69 97 PHE A O 1
ATOM 749 N N . ASP A 1 98 ? 15.081 4.753 -22.198 1.00 97.25 98 ASP A N 1
ATOM 750 C CA . ASP A 1 98 ? 16.522 4.858 -22.382 1.00 97.25 98 ASP A CA 1
ATOM 751 C C . ASP A 1 98 ? 17.206 3.493 -22.581 1.00 97.25 98 ASP A C 1
ATOM 753 O O . ASP A 1 98 ? 18.305 3.446 -23.137 1.00 97.25 98 ASP A O 1
ATOM 757 N N . LEU A 1 99 ? 16.571 2.384 -22.190 1.00 96.69 99 LEU A N 1
ATOM 758 C CA . LEU A 1 99 ? 17.066 1.014 -22.359 1.00 96.69 99 LEU A CA 1
ATOM 759 C C . LEU A 1 99 ? 16.499 0.299 -23.594 1.00 96.69 99 LEU A C 1
ATOM 761 O O . LEU A 1 99 ? 16.934 -0.817 -23.901 1.00 96.69 99 LEU A O 1
ATOM 765 N N . TYR A 1 100 ? 15.559 0.916 -24.314 1.00 96.75 100 TYR A N 1
ATOM 766 C CA . TYR A 1 100 ? 14.907 0.301 -25.469 1.00 96.75 100 TYR A CA 1
ATOM 767 C C . TYR A 1 100 ? 15.929 -0.143 -26.528 1.00 96.75 100 TYR A C 1
ATOM 769 O O . TYR A 1 100 ? 16.815 0.616 -26.922 1.00 96.75 100 TYR A O 1
ATOM 777 N N . GLY A 1 101 ? 15.832 -1.405 -26.958 1.00 97.19 101 GLY A N 1
ATOM 778 C CA . GLY A 1 101 ? 16.723 -2.003 -27.959 1.00 97.19 101 GLY A CA 1
ATOM 779 C C . GLY A 1 101 ? 18.164 -2.261 -27.494 1.00 97.19 101 GLY A C 1
ATOM 780 O O . GLY A 1 101 ? 18.955 -2.798 -28.260 1.00 97.19 101 GLY A O 1
ATOM 781 N N . LYS A 1 102 ? 18.527 -1.923 -26.247 1.00 97.75 102 LYS A N 1
ATOM 782 C CA . LYS A 1 102 ? 19.906 -2.077 -25.744 1.00 97.75 102 LYS A CA 1
ATOM 783 C C . LYS A 1 102 ? 20.189 -3.438 -25.111 1.00 97.75 102 LYS A C 1
ATOM 785 O O . LYS A 1 102 ? 21.340 -3.703 -24.782 1.00 97.75 102 LYS A O 1
ATOM 790 N N . ASN A 1 103 ? 19.161 -4.265 -24.903 1.00 96.19 103 ASN A N 1
ATOM 791 C CA . ASN A 1 103 ? 19.239 -5.538 -24.173 1.00 96.19 103 ASN A CA 1
ATOM 792 C C . ASN A 1 103 ? 19.893 -5.400 -22.777 1.00 96.19 103 ASN A C 1
ATOM 794 O O . ASN A 1 103 ? 20.722 -6.211 -22.376 1.00 96.19 103 ASN A O 1
ATOM 798 N N . LYS A 1 104 ? 19.560 -4.313 -22.063 1.00 96.69 104 LYS A N 1
ATOM 799 C CA . LYS A 1 104 ? 20.117 -3.967 -20.738 1.00 96.69 104 LYS A CA 1
ATOM 800 C C . LYS A 1 104 ? 19.073 -3.867 -19.623 1.00 96.69 104 LYS A C 1
ATOM 802 O O . LYS A 1 104 ? 19.442 -3.633 -18.477 1.00 96.69 104 LYS A O 1
ATOM 807 N N . ALA A 1 105 ? 17.786 -4.000 -19.942 1.00 95.00 105 ALA A N 1
ATOM 808 C CA . ALA A 1 105 ? 16.736 -3.975 -18.932 1.00 95.00 105 ALA A CA 1
ATOM 809 C C . ALA A 1 105 ? 16.844 -5.213 -18.031 1.00 95.00 105 ALA A C 1
ATOM 811 O O . ALA A 1 105 ? 16.991 -6.333 -18.521 1.00 95.00 105 ALA A O 1
ATOM 812 N N . SER A 1 106 ? 16.761 -5.011 -16.716 1.00 92.94 106 SER A N 1
ATOM 813 C CA . SER A 1 106 ? 16.671 -6.128 -15.776 1.00 92.94 106 SER A CA 1
ATOM 814 C C . SER A 1 106 ? 15.305 -6.798 -15.907 1.00 92.94 106 SER A C 1
ATOM 816 O O . SER A 1 106 ? 14.276 -6.141 -15.762 1.00 92.94 106 SER A O 1
ATOM 818 N N . TYR A 1 107 ? 15.292 -8.108 -16.146 1.00 93.00 107 TYR A N 1
ATOM 819 C CA . TYR A 1 107 ? 14.067 -8.910 -16.206 1.00 93.00 107 TYR A CA 1
ATOM 820 C C . TYR A 1 107 ? 13.611 -9.420 -14.828 1.00 93.00 107 TYR A C 1
ATOM 822 O O . TYR A 1 107 ? 12.564 -10.060 -14.734 1.00 93.00 107 TYR A O 1
ATOM 830 N N . GLN A 1 108 ? 14.361 -9.137 -13.754 1.00 93.19 108 GLN A N 1
ATOM 831 C CA . GLN A 1 108 ? 14.127 -9.717 -12.426 1.00 93.19 108 GLN A CA 1
ATOM 832 C C . GLN A 1 108 ? 12.715 -9.440 -11.894 1.00 93.19 108 GLN A C 1
ATOM 834 O O . GLN A 1 108 ? 12.081 -10.339 -11.351 1.00 93.19 108 GLN A O 1
ATOM 839 N N . GLY A 1 109 ? 12.201 -8.219 -12.084 1.00 92.94 109 GLY A N 1
ATOM 840 C CA . GLY A 1 109 ? 10.852 -7.859 -11.638 1.00 92.94 109 GLY A CA 1
ATOM 841 C C . GLY A 1 109 ? 9.752 -8.637 -12.367 1.00 92.94 109 GLY A C 1
ATOM 842 O O . GLY A 1 109 ? 8.756 -9.008 -11.754 1.00 92.94 109 GLY A O 1
ATOM 843 N N . MET A 1 110 ? 9.947 -8.935 -13.656 1.00 94.94 110 MET A N 1
ATOM 844 C CA . MET A 1 110 ? 9.003 -9.738 -14.436 1.00 94.94 110 MET A CA 1
ATOM 845 C C . MET A 1 110 ? 9.036 -11.210 -14.018 1.00 94.94 110 MET A C 1
ATOM 847 O O . MET A 1 110 ? 7.981 -11.820 -13.874 1.00 94.94 110 MET A O 1
ATOM 851 N N . ILE A 1 111 ? 10.227 -11.773 -13.794 1.00 95.44 111 ILE A N 1
ATOM 852 C CA . ILE A 1 111 ? 10.364 -13.151 -13.302 1.00 95.44 111 ILE A CA 1
ATOM 853 C C . ILE A 1 111 ? 9.711 -13.296 -11.928 1.00 95.44 111 ILE A C 1
ATOM 855 O O . ILE A 1 111 ? 8.865 -14.168 -11.767 1.00 95.44 111 ILE A O 1
ATOM 859 N N . TYR A 1 112 ? 10.009 -12.385 -10.995 1.00 94.69 112 TYR A N 1
ATOM 860 C CA . TYR A 1 112 ? 9.385 -12.369 -9.671 1.00 94.69 112 TYR A CA 1
ATOM 861 C C . TYR A 1 112 ? 7.852 -12.338 -9.761 1.00 94.69 112 TYR A C 1
ATOM 863 O O . TYR A 1 112 ? 7.173 -13.134 -9.120 1.00 94.69 112 TYR A O 1
ATOM 871 N N . LEU A 1 113 ? 7.299 -11.470 -10.617 1.00 95.50 113 LEU A N 1
ATOM 872 C CA . LEU A 1 113 ? 5.857 -11.405 -10.845 1.00 95.50 113 LEU A CA 1
ATOM 873 C C . LEU A 1 113 ? 5.281 -12.734 -11.340 1.00 95.50 113 LEU A C 1
ATOM 875 O O . LEU A 1 113 ? 4.249 -13.176 -10.839 1.00 95.50 113 LEU A O 1
ATOM 879 N N . LEU A 1 114 ? 5.912 -13.354 -12.337 1.00 95.38 114 LEU A N 1
ATOM 880 C CA . LEU A 1 114 ? 5.431 -14.605 -12.919 1.00 95.38 114 LEU A CA 1
ATOM 881 C C . LEU A 1 114 ? 5.473 -15.754 -11.907 1.00 95.38 114 LEU A C 1
ATOM 883 O O . LEU A 1 114 ? 4.505 -16.506 -11.810 1.00 95.38 114 LEU A O 1
ATOM 887 N N . GLU A 1 115 ? 6.561 -15.871 -11.148 1.00 95.38 115 GLU A N 1
ATOM 888 C CA . GLU A 1 115 ? 6.719 -16.898 -10.115 1.00 95.38 115 GLU A CA 1
ATOM 889 C C . GLU A 1 115 ? 5.654 -16.769 -9.018 1.00 95.38 115 GLU A C 1
ATOM 891 O O . GLU A 1 115 ? 4.994 -17.754 -8.678 1.00 95.38 115 GLU A O 1
ATOM 896 N N . GLU A 1 116 ? 5.422 -15.549 -8.527 1.00 94.69 116 GLU A N 1
ATOM 897 C CA . GLU A 1 116 ? 4.389 -15.265 -7.528 1.00 94.69 116 GLU A CA 1
ATOM 898 C C . GLU A 1 116 ? 2.995 -15.620 -8.052 1.00 94.69 116 GLU A C 1
ATOM 900 O O . GLU A 1 116 ? 2.268 -16.375 -7.409 1.00 94.69 116 GLU A O 1
ATOM 905 N N .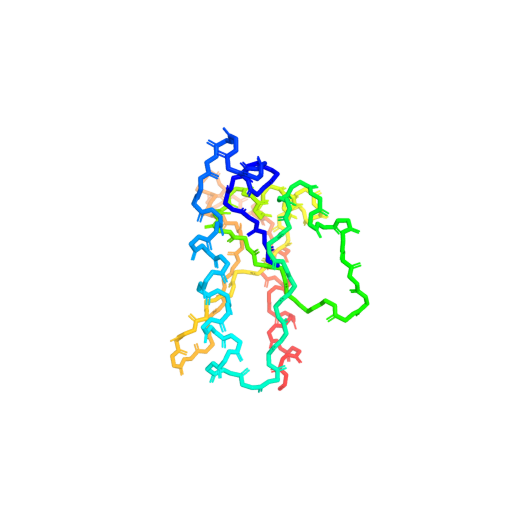 VAL A 1 117 ? 2.630 -15.170 -9.256 1.00 94.31 117 VAL A N 1
ATOM 906 C CA . VAL A 1 117 ? 1.306 -15.451 -9.835 1.00 94.31 117 VAL A CA 1
ATOM 907 C C . VAL A 1 117 ? 1.076 -16.948 -10.052 1.00 94.31 117 VAL A C 1
ATOM 909 O O . VAL A 1 117 ? -0.033 -17.425 -9.820 1.00 94.31 117 VAL A O 1
ATOM 912 N N . ILE A 1 118 ? 2.098 -17.704 -10.471 1.00 94.31 118 ILE A N 1
ATOM 913 C CA . ILE A 1 118 ? 2.005 -19.166 -10.631 1.00 94.31 118 ILE A CA 1
ATOM 914 C C . ILE A 1 118 ? 1.781 -19.859 -9.278 1.00 94.31 118 ILE A C 1
ATOM 916 O O . ILE A 1 118 ? 1.116 -20.895 -9.215 1.00 94.31 118 ILE A O 1
ATOM 920 N N . SER A 1 119 ? 2.308 -19.292 -8.190 1.00 94.38 119 SER A N 1
ATOM 921 C CA . SER A 1 119 ? 2.132 -19.834 -6.840 1.00 94.38 119 SER A CA 1
ATOM 922 C C . SER A 1 119 ? 0.717 -19.629 -6.282 1.00 94.38 119 SER A C 1
ATOM 924 O O . SER A 1 119 ? 0.290 -20.396 -5.414 1.00 94.38 119 SER A O 1
ATOM 926 N N . TRP A 1 120 ? -0.032 -18.644 -6.798 1.00 89.12 120 TRP A N 1
ATOM 927 C CA . TRP A 1 120 ? -1.410 -18.335 -6.400 1.00 89.12 120 TRP A CA 1
ATOM 928 C C . TRP A 1 120 ? -2.400 -19.362 -6.970 1.00 89.12 120 TRP A C 1
ATOM 930 O O . TRP A 1 120 ? -3.187 -19.057 -7.875 1.00 89.12 120 TRP A O 1
ATOM 940 N N . LYS A 1 121 ? -2.338 -20.589 -6.445 1.00 65.19 121 LYS A N 1
ATOM 941 C CA . LYS A 1 121 ? -3.326 -21.647 -6.694 1.00 65.19 121 LYS A CA 1
ATOM 942 C C . LYS A 1 121 ? -4.719 -21.215 -6.241 1.00 65.19 121 LYS A C 1
ATOM 944 O O . LYS A 1 121 ? -4.846 -20.754 -5.087 1.00 65.19 121 LYS A O 1
#